Protein 4LX3 (pdb70)

Nearest PDB structures (foldseek):
  4qfq-assembly1_A  TM=9.959E-01  e=1.703E-14  Nostoc punctiforme PCC 73102
  4kl6-assembly2_C  TM=9.740E-01  e=3.544E-14  Nostoc punctiforme PCC 73102
  5ol6-assembly1_B  TM=9.936E-01  e=7.862E-13  Nostoc punctiforme PCC 73102
  5ol7-assembly1_A-2  TM=9.890E-01  e=1.306E-12  Nostoc punctiforme PCC 73102
  2keq-assembly1_A  TM=9.515E-01  e=4.772E-12  Nostoc punctiforme PCC 73102

Foldseek 3Di:
DWWFDQQDWFQWPVPGTDGLVCCQVVVDWTKGWDADQVGDIDIDIDDDHDDPPDDDWDWDADPVRDIGIIHQFDDFAPNRDGGNVCCVVVVGHGDDDD/DDDPDDDDDDDDDDDDDFDPDPQWDADPVGDIGGD

CATH classification: 2.170.16.10

Radius of gyration: 13.63 Å; Cα contacts (8 Å, |Δi|>4): 360; chains: 2; bounding box: 31×35×26 Å

InterPro domains:
  IPR003141 Polymerase/histidinol phosphatase, N-terminal [SM00481] (4-71)
  IPR003587 Hint domain N-terminal [SM00306] (773-871)
  IPR004013 PHP domain [PF02811] (6-178)
  IPR004805 Error-prone DNA polymerase/DNA polymerase III subunit alpha DnaE/PolC [PTHR32294] (1-775)
  IPR004805 Error-prone DNA polymerase/DNA polymerase III subunit alpha DnaE/PolC [TIGR00594] (3-776)
  IPR006141 Intein N-terminal splicing region [PS50817] (775-850)
  IPR006141 Intein N-terminal splicing region [TIGR01445] (775-850)
  IPR011708 Bacterial DNA polymerase III, alpha subunit, NTPase domain [PF07733] (305-568)
  IPR016195 Polymerase/histidinol phosphatase-like [SSF89550] (4-254)
  IPR036844 Hint domain superfamily [SSF51294] (775-861)
  IPR040982 DNA polymerase III alpha subunit finger domain [PF17657] (571-755)
  IPR041931 Bacterial DNA polymerase III alpha subunit, thumb domain [G3DSA:1.10.10.1600] (441-517)

Sequence (133 aa):
HHCLSYETEILTVEYGLLPIGKIVEKRIECTVYSVDNNGNIYTQPVAQWHDRGEQEVFEYCLEDGSLIRRATKDHKFTVDGQLPIDEIFERELDDLRVDNIKIATRKKYLGKQNVYDIGVERDHNFALKNGFIASNN

B-factor: mean 12.63, std 8.8, range [3.41, 51.41]

Secondary structure (DSSP, 8-state):
---EETTPEEEETTTEEEEHHHHHHTT---EEEEE-TTS-EEEEE--EEEEEEEEEEEEEEETTS-EEEE-TT-B--TT---BHHHHHHTT-------/--EEEEEEEEEEEEEEEE-STT-EEEBGGG-EEE-

Structure (mmCIF, N/CA/C/O backbone):
data_4LX3
#
_entry.id   4LX3
#
_cell.length_a   44.029
_cell.length_b   61.199
_cell.length_c   103.997
_cell.angle_alpha   90.00
_cell.angle_beta   90.00
_cell.angle_gamma   90.00
#
_symmetry.space_group_name_H-M   'C 2 2 21'
#
loop_
_entity.id
_entity.type
_entity.pdbx_description
1 polymer 'DNA polymerase III, alpha subunit'
2 polymer 'Nucleic acid binding, OB-fold, tRNA/helicase-type'
3 water water
#
loop_
_atom_site.group_PDB
_atom_site.id
_atom_site.type_symbol
_atom_site.label_atom_id
_atom_site.label_alt_id
_atom_site.label_comp_id
_atom_site.label_asym_id
_atom_site.label_entity_id
_atom_site.label_seq_id
_atom_site.pdbx_PDB_ins_code
_atom_site.Cartn_x
_atom_site.Cartn_y
_atom_site.Cartn_z
_atom_site.occupancy
_atom_site.B_iso_or_equiv
_atom_site.auth_seq_id
_atom_site.auth_comp_id
_atom_site.auth_asym_id
_atom_site.auth_atom_id
_atom_site.pdbx_PDB_model_num
ATOM 1 N N . HIS A 1 5 ? 28.200 12.227 9.268 1.00 18.36 -1 HIS A N 1
ATOM 2 C CA . HIS A 1 5 ? 26.893 11.835 9.791 1.00 11.96 -1 HIS A CA 1
ATOM 3 C C . HIS A 1 5 ? 26.256 13.003 10.523 1.00 10.75 -1 HIS A C 1
ATOM 4 O O . HIS A 1 5 ? 26.959 13.842 11.105 1.00 13.44 -1 HIS A O 1
ATOM 11 N N . HIS A 1 6 ? 24.924 13.042 10.440 1.00 8.47 0 HIS A N 1
ATOM 12 C CA . HIS A 1 6 ? 24.045 14.005 11.085 1.00 13.68 0 HIS A CA 1
ATOM 13 C C . HIS A 1 6 ? 22.918 13.148 11.585 1.00 29.44 0 HIS A C 1
ATOM 14 O O . HIS A 1 6 ? 22.545 12.133 10.986 1.00 44.61 0 HIS A O 1
ATOM 21 N N . CYS A 1 7 ? 22.352 13.648 12.666 1.00 6.68 1 CYS A N 1
ATOM 22 C CA . CYS A 1 7 ? 21.826 12.868 13.775 1.00 4.05 1 CYS A CA 1
ATOM 23 C C . CYS A 1 7 ? 20.912 13.721 14.667 1.00 5.54 1 CYS A C 1
ATOM 24 O O . CYS A 1 7 ? 20.848 14.960 14.535 1.00 5.13 1 CYS A O 1
ATOM 27 N N . LEU A 1 8 ? 20.213 13.058 15.583 1.00 5.37 2 LEU A N 1
ATOM 28 C CA . LEU A 1 8 ? 19.196 13.681 16.438 1.00 4.86 2 LEU A CA 1
ATOM 29 C C . LEU A 1 8 ? 19.570 13.549 17.916 1.00 4.76 2 LEU A C 1
ATOM 30 O O . LEU A 1 8 ? 20.276 12.606 18.297 1.00 5.66 2 LEU A O 1
ATOM 35 N N . SER A 1 9 ? 19.103 14.469 18.765 1.00 3.46 3 SER A N 1
ATOM 36 C CA . SER A 1 9 ? 19.347 14.351 20.193 1.00 4.21 3 SER A CA 1
ATOM 37 C C . SER A 1 9 ? 18.640 13.124 20.776 1.00 4.04 3 SER A C 1
ATOM 38 O O . SER A 1 9 ? 17.629 12.648 20.246 1.00 4.99 3 SER A O 1
ATOM 41 N N . TYR A 1 10 ? 19.186 12.632 21.888 1.00 5.01 4 TYR A N 1
ATOM 42 C CA . TYR A 1 10 ? 18.647 11.475 22.601 1.00 3.74 4 TYR A CA 1
ATOM 43 C C . TYR A 1 10 ? 17.135 11.565 22.781 1.00 4.58 4 TYR A C 1
ATOM 44 O O . TYR A 1 10 ? 16.389 10.589 22.596 1.00 5.21 4 TYR A O 1
ATOM 53 N N . GLU A 1 11 ? 16.691 12.750 23.176 1.00 5.40 5 GLU A N 1
ATOM 54 C CA . GLU A 1 11 ? 15.319 12.972 23.628 1.00 4.83 5 GLU A CA 1
ATOM 55 C C . GLU A 1 11 ? 14.306 13.136 22.491 1.00 4.44 5 GLU A C 1
ATOM 56 O O . GLU A 1 11 ? 13.092 13.241 22.747 1.00 7.71 5 GLU A O 1
ATOM 62 N N . THR A 1 12 ? 14.790 13.158 21.254 1.00 4.58 6 THR A N 1
ATOM 63 C CA . THR A 1 12 ? 13.899 13.309 20.097 1.00 5.11 6 THR A CA 1
ATOM 64 C C . THR A 1 12 ? 12.981 12.098 20.011 1.00 5.80 6 THR A C 1
ATOM 65 O O . THR A 1 12 ? 13.459 10.971 19.912 1.00 5.91 6 THR A O 1
ATOM 69 N N . GLU A 1 13 ? 11.668 12.324 20.057 1.00 5.51 7 GLU A N 1
ATOM 70 C CA . GLU A 1 13 ? 10.677 11.237 20.148 1.00 5.56 7 GLU A CA 1
ATOM 71 C C . GLU A 1 13 ? 10.198 10.796 18.779 1.00 6.61 7 GLU A C 1
ATOM 72 O O . GLU A 1 13 ? 9.702 11.606 18.001 1.00 5.94 7 GLU A O 1
ATOM 78 N N . ILE A 1 14 ? 10.363 9.508 18.503 1.00 5.14 8 ILE A N 1
ATOM 79 C CA . ILE A 1 14 ? 9.931 8.880 17.266 1.00 4.54 8 ILE A CA 1
ATOM 80 C C . ILE A 1 14 ? 8.645 8.100 17.518 1.00 6.43 8 ILE A C 1
ATOM 81 O O . ILE A 1 14 ? 8.503 7.391 18.518 1.00 6.00 8 ILE A O 1
ATOM 86 N N . LEU A 1 15 ? 7.680 8.249 16.624 1.00 5.71 9 LEU A N 1
ATOM 87 C CA . LEU A 1 15 ? 6.432 7.515 16.778 1.00 6.85 9 LEU A CA 1
ATOM 88 C C . LEU A 1 15 ? 6.60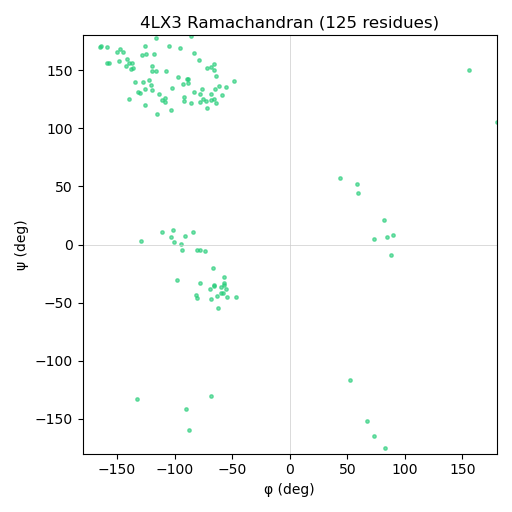5 6.057 16.342 1.00 5.39 9 LEU A C 1
ATOM 89 O O . LEU A 1 15 ? 6.974 5.759 15.200 1.00 6.76 9 LEU A O 1
ATOM 94 N N . THR A 1 16 ? 6.319 5.140 17.263 1.00 5.57 10 THR A N 1
ATOM 95 C CA . THR A 1 16 ? 6.364 3.707 16.944 1.00 5.39 10 THR A CA 1
ATOM 96 C C . THR A 1 16 ? 4.979 3.069 17.061 1.00 5.75 10 THR A C 1
ATOM 97 O O . THR A 1 16 ? 4.136 3.493 17.869 1.00 7.65 10 THR A O 1
ATOM 101 N N . VAL A 1 17 ? 4.744 2.048 16.240 1.00 6.00 11 VAL A N 1
ATOM 102 C CA . VAL A 1 17 ? 3.530 1.240 16.309 1.00 7.34 11 VAL A CA 1
ATOM 103 C C . VAL A 1 17 ? 3.410 0.496 17.646 1.00 10.46 11 VAL A C 1
ATOM 104 O O . VAL A 1 17 ? 2.346 0.480 18.280 1.00 11.20 11 VAL A O 1
ATOM 108 N N . GLU A 1 18 ? 4.520 -0.085 18.085 1.00 8.17 12 GLU A N 1
ATOM 109 C CA . GLU A 1 18 ? 4.485 -0.969 19.240 1.00 8.51 12 GLU A CA 1
ATOM 110 C C . GLU A 1 18 ? 4.421 -0.222 20.574 1.00 10.22 12 GLU A C 1
ATOM 111 O O . GLU A 1 18 ? 3.806 -0.710 21.536 1.00 11.29 12 GLU A O 1
ATOM 117 N N . TYR A 1 19 ? 5.050 0.945 20.632 1.00 8.17 13 TYR A N 1
ATOM 118 C CA . TYR A 1 19 ? 5.325 1.584 21.914 1.00 8.38 13 TYR A CA 1
ATOM 119 C C . TYR A 1 19 ? 4.877 3.034 21.973 1.00 8.74 13 TYR A C 1
ATOM 120 O O . TYR A 1 19 ? 5.110 3.720 22.967 1.00 10.18 13 TYR A O 1
ATOM 129 N N . GLY A 1 20 ? 4.244 3.517 20.913 1.00 7.99 14 GLY A N 1
ATOM 130 C CA . GLY A 1 20 ? 3.953 4.938 20.863 1.00 7.55 14 GLY A CA 1
ATOM 131 C C . GLY A 1 20 ? 5.251 5.715 20.740 1.00 9.22 14 GLY A C 1
ATOM 132 O O . GLY A 1 20 ? 6.245 5.230 20.197 1.00 7.71 14 GLY A O 1
ATOM 133 N N . LEU A 1 21 ? 5.251 6.944 21.238 1.00 7.97 15 LEU A N 1
ATOM 134 C CA . LEU A 1 21 ? 6.445 7.789 21.151 1.00 6.86 15 LEU A CA 1
ATOM 135 C C . LEU A 1 21 ? 7.567 7.252 22.041 1.00 7.95 15 LEU A C 1
ATOM 136 O O . LEU A 1 21 ? 7.351 6.965 23.236 1.00 9.05 15 LEU A O 1
ATOM 141 N N . LEU A 1 22 ? 8.754 7.110 21.452 1.00 5.78 16 LEU A N 1
ATOM 142 C CA . LEU A 1 22 ? 9.945 6.696 22.202 1.00 6.76 16 LEU A CA 1
ATOM 143 C C . LEU A 1 22 ? 11.114 7.572 21.815 1.00 5.65 16 LEU A C 1
ATOM 144 O O . LEU A 1 22 ? 11.295 7.863 20.647 1.00 6.68 16 LEU A O 1
ATOM 149 N N . PRO A 1 23 ? 11.944 7.967 22.788 1.00 5.39 17 PRO A N 1
ATOM 150 C CA . PRO A 1 23 ? 13.173 8.711 22.464 1.00 5.10 17 PRO A CA 1
ATOM 151 C C . PRO A 1 23 ? 14.110 7.882 21.578 1.00 5.59 17 PRO A C 1
ATOM 152 O O . PRO A 1 23 ? 14.324 6.675 21.825 1.00 6.21 17 PRO A O 1
ATOM 156 N N . ILE A 1 24 ? 14.665 8.522 20.562 1.00 4.94 18 ILE A N 1
ATOM 157 C CA . ILE A 1 24 ? 15.617 7.846 19.693 1.00 3.80 18 ILE A CA 1
ATOM 158 C C . ILE A 1 24 ? 16.805 7.294 20.475 1.00 3.77 18 ILE A C 1
ATOM 159 O O . ILE A 1 24 ? 17.342 6.250 20.132 1.00 4.64 18 ILE A O 1
ATOM 164 N N . GLY A 1 25 ? 17.218 7.979 21.537 1.00 4.69 19 GLY A N 1
ATOM 165 C CA . GLY A 1 25 ? 18.292 7.488 22.382 1.00 5.94 19 GLY A CA 1
ATOM 166 C C . GLY A 1 25 ? 17.987 6.117 22.958 1.00 4.05 19 GLY A C 1
ATOM 167 O O . GLY A 1 25 ? 18.871 5.272 23.008 1.00 6.18 19 GLY A O 1
ATOM 168 N N . LYS A 1 26 ? 16.751 5.881 23.395 1.00 5.06 20 LYS A N 1
ATOM 169 C CA . LYS A 1 26 ? 16.373 4.560 23.890 1.00 4.42 20 LYS A CA 1
ATOM 170 C C . LYS A 1 26 ? 16.350 3.547 22.752 1.00 5.35 20 LYS A C 1
ATOM 171 O O . LYS A 1 26 ? 16.862 2.426 22.871 1.00 5.77 20 LYS A O 1
ATOM 177 N N . ILE A 1 27 ? 15.731 3.928 21.639 1.00 4.95 21 ILE A N 1
ATOM 178 C CA . ILE A 1 27 ? 15.655 3.035 20.479 1.00 4.94 21 ILE A CA 1
ATOM 179 C C . ILE A 1 27 ? 17.051 2.557 20.054 1.00 5.05 21 ILE A C 1
ATOM 180 O O . ILE A 1 27 ? 17.271 1.369 19.849 1.00 6.08 21 ILE A O 1
ATOM 185 N N . VAL A 1 28 ? 18.015 3.468 19.995 1.00 4.31 22 VAL A N 1
ATOM 186 C CA . VAL A 1 28 ? 19.351 3.087 19.557 1.00 4.44 22 VAL A CA 1
ATOM 187 C C . VAL A 1 28 ? 20.189 2.415 20.664 1.00 4.97 22 VAL A C 1
ATOM 188 O O . VAL A 1 28 ? 20.834 1.389 20.424 1.00 6.45 22 VAL A O 1
ATOM 192 N N . GLU A 1 29 ? 20.186 2.991 21.874 1.00 5.09 23 GLU A N 1
ATOM 193 C CA . GLU A 1 29 ? 20.991 2.409 22.963 1.00 4.90 23 GLU A CA 1
ATOM 194 C C . GLU A 1 29 ? 20.566 0.975 23.264 1.00 5.75 23 GLU A C 1
ATOM 195 O O . GLU A 1 29 ? 21.416 0.134 23.580 1.00 7.60 23 GLU A O 1
ATOM 201 N N . LYS A 1 30 ? 19.266 0.697 23.170 1.00 6.59 24 LYS A N 1
ATOM 202 C CA . LYS A 1 30 ? 18.743 -0.641 23.450 1.00 7.95 24 LYS A CA 1
ATOM 203 C C . LYS A 1 30 ? 18.461 -1.461 22.198 1.00 8.95 24 LYS A C 1
ATOM 204 O O . LYS A 1 30 ? 17.983 -2.608 22.290 1.00 9.56 24 LYS A O 1
ATOM 210 N N . ARG A 1 31 ? 18.764 -0.875 21.041 1.00 7.54 25 ARG A N 1
ATOM 211 C CA . ARG A 1 31 ? 18.500 -1.477 19.728 1.00 9.46 25 ARG A CA 1
ATOM 212 C C . ARG A 1 31 ? 17.103 -2.110 19.691 1.00 8.52 25 ARG A C 1
ATOM 213 O O . ARG A 1 31 ? 16.917 -3.311 19.431 1.00 10.62 25 ARG A O 1
ATOM 221 N N . ILE A 1 32 ? 16.110 -1.267 19.971 1.00 7.33 26 ILE A N 1
ATOM 222 C CA . ILE A 1 32 ? 14.726 -1.698 20.044 1.00 5.66 26 ILE A CA 1
ATOM 223 C C . ILE A 1 32 ? 14.168 -2.005 18.661 1.00 7.31 26 ILE A C 1
ATOM 224 O O . ILE A 1 32 ? 14.184 -1.146 17.757 1.00 6.81 26 ILE A O 1
ATOM 229 N N . GLU A 1 33 ? 13.669 -3.234 18.490 1.00 7.86 27 GLU A N 1
ATOM 230 C CA . GLU A 1 33 ? 13.000 -3.608 17.256 1.00 7.17 27 GLU A CA 1
ATOM 231 C C . GLU A 1 33 ? 11.629 -2.950 17.300 1.00 8.98 27 GLU A C 1
ATOM 232 O O . GLU A 1 33 ? 10.879 -3.103 18.268 1.00 9.83 27 GLU A O 1
ATOM 238 N N . CYS A 1 34 ? 11.310 -2.176 16.274 1.00 6.73 28 CYS A N 1
ATOM 239 C CA . CYS A 1 34 ? 10.041 -1.466 16.275 1.00 7.56 28 CYS A CA 1
ATOM 240 C C . CYS A 1 34 ? 9.720 -0.989 14.883 1.00 8.54 28 CYS A C 1
ATOM 241 O O . CYS A 1 34 ? 10.539 -1.094 13.969 1.00 7.91 28 CYS A O 1
ATOM 244 N N . THR A 1 35 ? 8.501 -0.492 14.736 1.00 6.66 29 THR A N 1
ATOM 245 C CA . THR A 1 35 ? 7.959 -0.092 13.438 1.00 7.58 29 THR A CA 1
ATOM 246 C C . THR A 1 35 ? 7.634 1.389 13.509 1.00 5.55 29 THR A C 1
ATOM 247 O O . THR A 1 35 ? 7.023 1.841 14.469 1.00 8.10 29 THR A O 1
ATOM 251 N N . VAL A 1 36 ? 8.053 2.145 12.497 1.00 5.68 30 VAL A N 1
ATOM 252 C CA . VAL A 1 36 ? 7.858 3.585 12.475 1.00 6.13 30 VAL A CA 1
ATOM 253 C C . VAL A 1 36 ? 6.951 3.973 11.321 1.00 5.97 30 VAL A C 1
ATOM 254 O O . VAL A 1 36 ? 6.5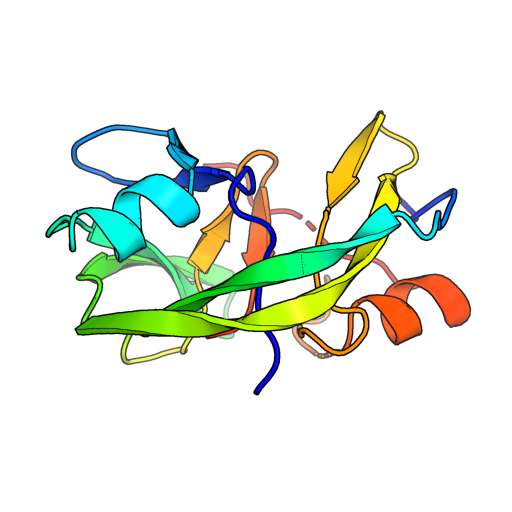08 3.105 10.541 1.00 7.98 30 VAL A O 1
ATOM 258 N N . TYR A 1 37 ? 6.662 5.266 11.222 1.00 6.36 31 TYR A N 1
ATOM 259 C CA . TYR A 1 37 ? 5.744 5.791 10.220 1.00 5.57 31 TYR A CA 1
ATOM 260 C C . TYR A 1 37 ? 6.548 6.655 9.267 1.00 7.52 31 TYR A C 1
ATOM 261 O O . TYR A 1 37 ? 7.305 7.521 9.690 1.00 8.48 31 TYR A O 1
ATOM 270 N N . SER A 1 38 ? 6.381 6.402 7.973 1.00 5.62 32 SER A N 1
ATOM 271 C CA . SER A 1 38 ? 7.093 7.128 6.929 1.00 7.64 32 SER A CA 1
ATOM 272 C C . SER A 1 38 ? 6.100 7.730 5.961 1.00 6.97 32 SER A C 1
ATOM 273 O O . SER A 1 38 ? 4.934 7.349 5.940 1.00 8.56 32 SER A O 1
ATOM 276 N N . VAL A 1 39 ? 6.574 8.682 5.168 1.00 7.16 33 VAL A N 1
ATOM 277 C CA . VAL A 1 39 ? 5.721 9.322 4.180 1.00 8.03 33 VAL A CA 1
ATOM 278 C C . VAL A 1 39 ? 6.360 9.224 2.797 1.00 8.66 33 VAL A C 1
ATOM 279 O O . VAL A 1 39 ? 7.565 9.444 2.643 1.00 8.73 33 VAL A O 1
ATOM 283 N N . ASP A 1 40 ? 5.556 8.853 1.804 1.00 7.20 34 ASP A N 1
ATOM 284 C CA . ASP A 1 40 ? 6.059 8.820 0.435 1.00 10.37 34 ASP A CA 1
ATOM 285 C C . ASP A 1 40 ? 5.950 10.191 -0.237 1.00 12.99 34 ASP A C 1
ATOM 286 O O . ASP A 1 40 ? 5.509 11.163 0.383 1.00 9.37 34 ASP A O 1
ATOM 291 N N . ASN A 1 41 ? 6.384 10.286 -1.487 1.00 10.74 35 ASN A N 1
ATOM 292 C CA . ASN A 1 41 ? 6.419 11.591 -2.132 1.00 10.65 35 ASN A CA 1
ATOM 293 C C . ASN A 1 41 ? 5.040 12.113 -2.526 1.00 12.81 35 ASN A C 1
ATOM 294 O O . ASN A 1 41 ? 4.921 13.250 -2.981 1.00 13.81 35 ASN A O 1
ATOM 299 N N . ASN A 1 42 ? 4.008 11.285 -2.345 1.00 12.61 36 ASN A N 1
ATOM 300 C CA . ASN A 1 42 ? 2.624 11.717 -2.568 1.00 11.97 36 ASN A CA 1
ATOM 301 C C . ASN A 1 42 ? 1.878 12.001 -1.263 1.00 10.49 36 ASN A C 1
ATOM 302 O O . ASN A 1 42 ? 0.667 12.252 -1.271 1.00 13.69 36 ASN A O 1
ATOM 307 N N . GLY A 1 43 ? 2.594 11.950 -0.150 1.00 9.53 37 GLY A N 1
ATOM 308 C CA . GLY A 1 43 ? 1.982 12.237 1.132 1.00 9.54 37 GLY A CA 1
ATOM 309 C C . GLY A 1 43 ? 1.273 11.065 1.792 1.00 11.04 37 GLY A C 1
ATOM 310 O O . GLY A 1 43 ? 0.615 11.252 2.820 1.00 13.21 37 GLY A O 1
ATOM 311 N N . ASN A 1 44 ? 1.384 9.866 1.225 1.00 8.85 38 ASN A N 1
ATOM 312 C CA . ASN A 1 44 ? 0.809 8.681 1.870 1.00 9.29 38 ASN A CA 1
ATOM 313 C C . ASN A 1 44 ? 1.667 8.242 3.036 1.00 10.63 38 ASN A C 1
ATOM 314 O O . ASN A 1 44 ? 2.898 8.152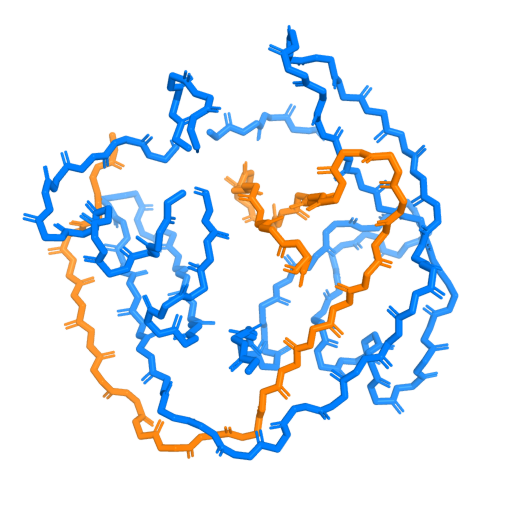 2.917 1.00 10.24 38 ASN A O 1
ATOM 319 N N . ILE A 1 45 ? 1.012 7.962 4.158 1.00 11.92 39 ILE A N 1
ATOM 320 C CA . ILE A 1 45 ? 1.704 7.461 5.337 1.00 10.60 39 ILE A CA 1
ATOM 321 C C . ILE A 1 45 ? 1.668 5.934 5.319 1.00 10.38 39 ILE A C 1
ATOM 322 O O . ILE A 1 45 ? 0.648 5.328 4.982 1.00 12.79 39 ILE A O 1
ATOM 327 N N . TYR A 1 46 ? 2.787 5.307 5.660 1.00 8.34 40 TYR A N 1
ATOM 328 C CA . TYR A 1 46 ? 2.816 3.856 5.767 1.00 7.92 40 TYR A CA 1
ATOM 329 C C . TYR A 1 46 ? 3.746 3.474 6.902 1.00 7.57 40 TYR A C 1
ATOM 330 O O . TYR A 1 46 ? 4.529 4.297 7.388 1.00 9.08 40 TYR A O 1
ATOM 339 N N . THR A 1 47 ? 3.678 2.226 7.335 1.00 7.11 41 THR A N 1
ATOM 340 C CA . THR A 1 47 ? 4.545 1.787 8.410 1.00 7.50 41 THR A CA 1
ATOM 341 C C . THR A 1 47 ? 5.635 0.876 7.881 1.00 7.78 41 THR A C 1
ATOM 342 O O . THR A 1 47 ? 5.429 0.153 6.898 1.00 9.49 41 THR A O 1
ATOM 346 N N . GLN A 1 48 ? 6.794 0.909 8.539 1.00 8.58 42 GLN A N 1
ATOM 347 C CA . GLN A 1 48 ? 7.893 0.025 8.150 1.00 8.68 42 GLN A CA 1
ATOM 348 C C . GLN A 1 48 ? 8.844 -0.174 9.318 1.00 6.47 42 GLN A C 1
ATOM 349 O O . GLN A 1 48 ? 8.918 0.670 10.203 1.00 6.67 42 GLN A O 1
ATOM 355 N N . PRO A 1 49 ? 9.592 -1.282 9.330 1.00 7.62 43 PRO A N 1
ATOM 356 C CA . PRO A 1 49 ? 10.494 -1.517 10.464 1.00 6.78 43 PRO A CA 1
ATOM 357 C C . PRO A 1 49 ? 11.711 -0.608 10.494 1.00 6.32 43 PRO A C 1
ATOM 358 O O . PRO A 1 49 ? 12.217 -0.169 9.450 1.00 9.63 43 PRO A O 1
ATOM 362 N N . VAL A 1 50 ? 12.214 -0.357 11.698 1.00 5.78 44 VAL A N 1
ATOM 363 C CA . VAL A 1 50 ? 13.566 0.179 11.823 1.00 6.85 44 VAL A CA 1
ATOM 364 C C . VAL A 1 50 ? 14.534 -0.888 11.328 1.00 7.59 44 VAL A C 1
ATOM 365 O O . VAL A 1 50 ? 14.488 -2.045 11.770 1.00 9.73 44 VAL A O 1
ATOM 369 N N . ALA A 1 51 ? 15.369 -0.495 10.371 1.00 7.98 45 ALA A N 1
ATOM 370 C CA . ALA A 1 51 ? 16.315 -1.415 9.738 1.00 6.91 45 ALA A CA 1
ATOM 371 C C . ALA A 1 51 ? 17.720 -1.333 10.338 1.00 8.81 45 ALA A C 1
ATOM 372 O O . ALA A 1 51 ? 18.468 -2.322 10.306 1.00 11.12 45 ALA A O 1
ATOM 374 N N . GLN A 1 52 ? 18.105 -0.152 10.829 1.00 7.17 46 GLN A N 1
ATOM 375 C CA . GLN A 1 52 ? 19.421 0.016 11.452 1.00 9.10 46 GLN A CA 1
ATOM 376 C C . GLN A 1 52 ? 19.393 1.050 12.554 1.00 6.71 46 GLN A C 1
ATOM 377 O O . GLN A 1 52 ? 18.515 1.911 12.585 1.00 7.12 46 GLN A O 1
ATOM 383 N N . TRP A 1 53 ? 20.378 0.936 13.446 1.00 6.41 47 TRP A N 1
ATOM 384 C CA . TRP A 1 53 ? 20.530 1.756 14.643 1.00 5.57 47 TRP A CA 1
ATOM 385 C C . TRP A 1 53 ? 21.967 2.260 14.714 1.00 6.22 47 TRP A C 1
ATOM 386 O O . TRP A 1 53 ? 22.910 1.472 14.590 1.00 7.07 47 TRP A O 1
ATOM 397 N N . HIS A 1 54 ? 22.152 3.559 14.939 1.00 5.52 48 HIS A N 1
ATOM 398 C CA . HIS A 1 54 ? 23.498 4.117 15.002 1.00 5.74 48 HIS A CA 1
ATOM 399 C C . HIS A 1 54 ? 23.703 5.157 16.086 1.00 5.49 48 HIS A C 1
ATOM 400 O O . HIS A 1 54 ? 22.992 6.166 16.140 1.00 6.37 48 HIS A O 1
ATOM 407 N N . ASP A 1 55 ? 24.699 4.924 16.930 1.00 6.38 49 ASP A N 1
ATOM 408 C CA . ASP A 1 55 ? 25.227 5.947 17.826 1.00 6.89 49 ASP A CA 1
ATOM 409 C C . ASP A 1 55 ? 26.280 6.731 17.030 1.00 6.10 49 ASP A C 1
ATOM 410 O O . ASP A 1 55 ? 27.253 6.157 16.514 1.00 8.30 49 ASP A O 1
ATOM 415 N N . ARG A 1 56 ? 26.081 8.042 16.903 1.00 5.95 50 ARG A N 1
ATOM 416 C CA . ARG A 1 56 ? 26.954 8.856 16.056 1.00 6.05 50 ARG A CA 1
ATOM 417 C C . ARG A 1 56 ? 27.987 9.642 16.849 1.00 8.48 50 ARG A C 1
ATOM 418 O O . ARG A 1 56 ? 28.643 10.534 16.294 1.00 11.81 50 ARG A O 1
ATOM 426 N N . GLY A 1 57 ? 28.149 9.317 18.131 1.00 7.06 51 GLY A N 1
ATOM 427 C CA . GLY A 1 57 ? 29.137 10.016 18.938 1.00 7.34 51 GLY A CA 1
ATOM 428 C C . GLY A 1 57 ? 28.696 11.434 19.282 1.00 7.22 51 GLY A C 1
ATOM 429 O O . GLY A 1 57 ? 27.521 11.801 19.150 1.00 6.77 51 GLY A O 1
ATOM 430 N N . GLU A 1 58 ? 29.650 12.248 19.729 1.00 7.23 52 GLU A N 1
ATOM 431 C CA . GLU A 1 58 ? 29.337 13.596 20.210 1.00 6.54 52 GLU A CA 1
ATOM 432 C C . GLU A 1 58 ? 29.437 14.619 19.098 1.00 6.39 52 GLU A C 1
ATOM 433 O O . GLU A 1 58 ? 30.454 14.677 18.388 1.00 9.60 52 GLU A O 1
ATOM 439 N N . GLN A 1 59 ? 28.366 15.397 18.923 1.00 5.88 53 GLN A N 1
ATOM 440 C CA . GLN A 1 59 ? 28.320 16.440 17.896 1.00 6.62 53 GLN A CA 1
ATOM 441 C C . GLN A 1 59 ? 27.602 17.651 18.439 1.00 6.71 53 GLN A C 1
ATOM 442 O O . GLN A 1 59 ? 26.841 17.551 19.408 1.00 6.90 53 GLN A O 1
ATOM 448 N N . GLU A 1 60 ? 27.838 18.796 17.799 1.00 6.22 54 GLU A N 1
ATOM 449 C CA . GLU A 1 60 ? 27.123 20.038 18.105 1.00 5.59 54 GLU A CA 1
ATOM 450 C C . GLU A 1 60 ? 25.604 19.891 17.919 1.00 5.61 54 GLU A C 1
ATOM 451 O O . GLU A 1 60 ? 25.138 19.426 16.865 1.00 7.53 54 GLU A O 1
ATOM 457 N N . VAL A 1 61 ? 24.843 20.289 18.947 1.00 6.30 55 VAL A N 1
ATOM 458 C CA . VAL A 1 61 ? 23.379 20.203 18.919 1.00 5.45 55 VAL A CA 1
ATOM 459 C C . VAL A 1 61 ? 22.755 21.571 19.090 1.00 6.72 55 VAL A C 1
ATOM 460 O O . VAL A 1 61 ? 23.212 22.381 19.895 1.00 6.57 55 VAL A O 1
ATOM 464 N N . PHE A 1 62 ? 21.720 21.829 18.291 1.00 5.55 56 PHE A N 1
ATOM 465 C CA . PHE A 1 62 ? 20.911 23.036 18.421 1.00 5.64 56 PHE A CA 1
ATOM 466 C C . PHE A 1 62 ? 19.475 22.679 18.705 1.00 6.41 56 PHE A C 1
ATOM 467 O O . PHE A 1 62 ? 18.988 21.633 18.290 1.00 5.64 56 PHE A O 1
ATOM 475 N N . GLU A 1 63 ? 18.795 23.553 19.437 1.00 6.61 57 GLU A N 1
ATOM 476 C CA . GLU A 1 63 ? 17.366 23.428 19.647 1.00 7.60 57 GLU A CA 1
ATOM 477 C C . GLU A 1 63 ? 16.659 24.517 18.847 1.00 6.73 57 GLU A C 1
ATOM 478 O O . GLU A 1 63 ? 16.940 25.708 18.970 1.00 7.42 57 GLU A O 1
ATOM 484 N N . TYR A 1 64 ? 15.717 24.073 18.039 1.00 5.69 58 TYR A N 1
ATOM 485 C CA . TYR A 1 64 ? 14.874 24.925 17.213 1.00 5.69 58 TYR A CA 1
ATOM 486 C C . TYR A 1 64 ? 13.476 24.911 17.801 1.00 5.41 58 TYR A C 1
ATOM 487 O O . TYR A 1 64 ? 12.863 23.858 17.968 1.00 8.04 58 TYR A O 1
ATOM 496 N N . CYS A 1 65 ? 12.973 26.088 18.135 1.00 6.92 59 CYS A N 1
ATOM 497 C CA . CYS A 1 65 ? 11.658 26.180 18.742 1.00 8.34 59 CYS A CA 1
ATOM 498 C C . CYS A 1 65 ? 10.704 26.837 17.756 1.00 6.94 59 CYS A C 1
ATOM 499 O O . CYS A 1 65 ? 10.951 27.956 17.293 1.00 8.65 59 CYS A O 1
ATOM 502 N N . LEU A 1 66 ? 9.609 26.149 17.450 1.00 6.99 60 LEU A N 1
ATOM 503 C CA . LEU A 1 66 ? 8.613 26.636 16.488 1.00 8.04 60 LEU A CA 1
ATOM 504 C C . LEU A 1 66 ? 7.623 27.602 17.128 1.00 8.53 60 LEU A C 1
ATOM 505 O O . LEU A 1 66 ? 7.527 27.696 18.353 1.00 8.45 60 LEU A O 1
ATOM 510 N N . GLU A 1 67 ? 6.888 28.327 16.292 1.00 7.20 61 GLU A N 1
ATOM 511 C CA . GLU A 1 67 ? 5.876 29.266 16.761 1.00 8.38 61 GLU A CA 1
ATOM 512 C C . GLU A 1 67 ? 4.827 28.602 17.641 1.00 9.72 61 GLU A C 1
ATOM 513 O O . GLU A 1 67 ? 4.245 29.262 18.510 1.00 11.12 61 GLU A O 1
ATOM 519 N N . ASP A 1 68 ? 4.596 27.303 17.431 1.00 8.62 62 ASP A N 1
ATOM 520 C CA . ASP A 1 68 ? 3.591 26.587 18.214 1.00 9.09 62 ASP A CA 1
ATOM 521 C C . ASP A 1 68 ? 4.170 25.948 19.480 1.00 10.55 62 ASP A C 1
ATOM 522 O O . ASP A 1 68 ? 3.469 25.184 20.160 1.00 12.02 62 ASP A O 1
ATOM 527 N N . GLY A 1 69 ? 5.437 26.245 19.792 1.00 10.13 63 GLY A N 1
ATOM 528 C CA . GLY A 1 69 ? 6.090 25.720 20.984 1.00 8.31 63 GLY A CA 1
ATOM 529 C C . GLY A 1 69 ? 6.773 24.365 20.807 1.00 11.49 63 GLY A C 1
ATOM 530 O O . GLY A 1 69 ? 7.503 23.927 21.709 1.00 13.56 63 GLY A O 1
ATOM 531 N N . SER A 1 70 ? 6.560 23.710 19.661 1.00 10.46 64 SER A N 1
ATOM 532 C CA . SER A 1 70 ? 7.211 22.425 19.388 1.00 8.55 64 SER A CA 1
ATOM 533 C C . SER A 1 70 ? 8.732 22.619 19.267 1.00 9.98 64 SER A C 1
ATOM 534 O O . SER A 1 70 ? 9.210 23.677 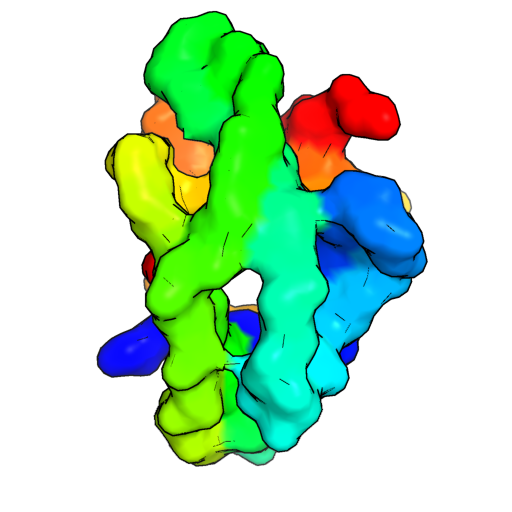18.874 1.00 10.19 64 SER A O 1
ATOM 537 N N . LEU A 1 71 ? 9.490 21.586 19.627 1.00 12.51 65 LEU A N 1
ATOM 538 C CA . LEU A 1 71 ? 10.942 21.658 19.665 1.00 13.75 65 LEU A CA 1
ATOM 539 C C . LEU A 1 71 ? 11.566 20.594 18.762 1.00 13.15 65 LEU A C 1
ATOM 540 O O . LEU A 1 71 ? 11.063 19.470 18.645 1.00 15.34 65 LEU A O 1
ATOM 545 N N . ILE A 1 72 ? 12.651 20.974 18.096 1.00 8.89 66 ILE A N 1
ATOM 546 C CA . ILE A 1 72 ? 13.501 20.016 17.394 1.00 8.93 66 ILE A CA 1
ATOM 547 C C . ILE A 1 72 ? 14.916 20.218 17.913 1.00 7.34 66 ILE A C 1
ATOM 548 O O . ILE A 1 72 ? 15.478 21.296 17.812 1.00 6.41 66 ILE A O 1
ATOM 553 N N . ARG A 1 73 ? 15.488 19.167 18.485 1.00 6.21 67 ARG A N 1
ATOM 554 C CA A ARG A 1 73 ? 16.836 19.246 19.004 0.66 5.89 67 ARG A CA 1
ATOM 555 C CA B ARG A 1 73 ? 16.844 19.199 19.025 0.34 6.36 67 ARG A CA 1
ATOM 556 C C . ARG A 1 73 ? 17.702 18.267 18.213 1.00 5.93 67 ARG A C 1
ATOM 557 O O . ARG A 1 73 ? 17.530 17.037 18.297 1.00 6.23 67 ARG A O 1
ATOM 572 N N . ALA A 1 74 ? 18.605 18.810 17.414 1.00 5.22 68 ALA A N 1
ATOM 573 C CA . ALA A 1 74 ? 19.322 17.972 16.446 1.00 4.83 68 ALA A CA 1
ATOM 574 C C . ALA A 1 74 ? 20.608 18.622 16.024 1.00 6.46 68 ALA A C 1
ATOM 575 O O . ALA A 1 74 ? 20.851 19.799 16.321 1.00 5.47 68 ALA A O 1
ATOM 577 N N . THR A 1 75 ? 21.437 17.866 15.313 1.00 6.05 69 THR A N 1
ATOM 578 C CA . THR A 1 75 ? 22.563 18.488 14.632 1.00 5.42 69 THR A CA 1
ATOM 579 C C . THR A 1 75 ? 21.989 19.438 13.576 1.00 4.99 69 THR A C 1
ATOM 580 O O . THR A 1 75 ? 20.938 19.166 12.977 1.00 6.19 69 THR A O 1
ATOM 584 N N . LYS A 1 76 ? 22.666 20.564 13.362 1.00 6.82 70 LYS A N 1
ATOM 585 C CA . LYS A 1 76 ? 22.109 21.599 12.505 1.00 6.83 70 LYS A CA 1
ATOM 586 C C . LYS A 1 76 ? 21.995 21.201 11.037 1.00 6.63 70 LYS A C 1
ATOM 587 O O . LYS A 1 76 ? 21.221 21.788 10.282 1.00 5.94 70 LYS A O 1
ATOM 593 N N . ASP A 1 77 ? 22.757 20.186 10.635 1.00 5.63 71 ASP A N 1
ATOM 594 C CA . ASP A 1 77 ? 22.729 19.728 9.258 1.00 5.87 71 ASP A CA 1
ATOM 595 C C . ASP A 1 77 ? 21.754 18.579 9.005 1.00 5.00 71 ASP A C 1
ATOM 596 O O . ASP A 1 77 ? 21.555 18.190 7.870 1.00 6.43 71 ASP A O 1
ATOM 601 N N . HIS A 1 78 ? 21.113 18.065 10.044 1.00 4.50 72 HIS A N 1
ATOM 602 C CA . HIS A 1 78 ? 20.153 16.985 9.849 1.00 5.05 72 HIS A CA 1
ATOM 603 C C . HIS A 1 78 ? 18.957 17.449 9.020 1.00 5.42 72 HIS A C 1
ATOM 604 O O . HIS A 1 78 ? 18.373 18.495 9.302 1.00 6.12 72 HIS A O 1
ATOM 611 N N . LYS A 1 79 ? 18.563 16.644 8.037 1.00 5.45 73 LYS A N 1
ATOM 612 C CA . LYS A 1 79 ? 17.481 17.032 7.129 1.00 4.72 73 LYS A CA 1
ATOM 613 C C . LYS A 1 79 ? 16.086 16.659 7.600 1.00 5.23 73 LYS A C 1
ATOM 614 O O . LYS A 1 79 ? 15.866 15.611 8.221 1.00 5.34 73 LYS A O 1
ATOM 620 N N . PHE A 1 80 ? 15.157 17.569 7.326 1.00 5.92 74 PHE A N 1
ATOM 621 C CA . PHE A 1 80 ? 13.751 17.413 7.619 1.00 6.26 74 PHE A CA 1
ATOM 622 C C . PHE A 1 80 ? 12.959 17.800 6.386 1.00 5.04 74 PHE A C 1
ATOM 623 O O . PHE A 1 80 ? 13.439 18.540 5.525 1.00 5.38 74 PHE A O 1
ATOM 644 N N . THR A 1 82 ? 10.080 19.594 4.181 1.00 6.65 76 THR A N 1
ATOM 645 C CA . THR A 1 82 ? 9.274 20.802 4.115 1.00 7.04 76 THR A CA 1
ATOM 646 C C . THR A 1 82 ? 7.902 20.471 3.533 1.00 8.74 76 THR A C 1
ATOM 647 O O . THR A 1 82 ? 7.684 19.368 2.992 1.00 8.76 76 THR A O 1
ATOM 651 N N . VAL A 1 83 ? 6.979 21.430 3.640 1.00 9.79 77 VAL A N 1
ATOM 652 C CA . VAL A 1 83 ? 5.623 21.249 3.125 1.00 10.87 77 VAL A CA 1
ATOM 653 C C . VAL A 1 83 ? 5.612 20.864 1.645 1.00 10.75 77 VAL A C 1
ATOM 654 O O . VAL A 1 83 ? 4.829 19.999 1.224 1.00 13.41 77 VAL A O 1
ATOM 658 N N . ASP A 1 84 ? 6.518 21.453 0.867 1.00 10.21 78 ASP A N 1
ATOM 659 C CA . ASP A 1 84 ? 6.576 21.161 -0.563 1.00 14.92 78 ASP A CA 1
ATOM 660 C C . ASP A 1 84 ? 7.373 19.907 -0.915 1.00 13.71 78 ASP A C 1
ATOM 661 O O . ASP A 1 84 ? 7.654 19.649 -2.095 1.00 16.04 78 ASP A O 1
ATOM 666 N N . GLY A 1 85 ? 7.715 19.126 0.110 1.00 10.09 79 GLY A N 1
ATOM 667 C CA . GLY A 1 85 ? 8.304 17.809 -0.074 1.00 14.33 79 GLY A CA 1
ATOM 668 C C . GLY A 1 85 ? 9.798 17.771 -0.343 1.00 13.70 79 GLY A C 1
ATOM 669 O O . GLY A 1 85 ? 10.307 16.782 -0.873 1.00 20.12 79 GLY A O 1
ATOM 670 N N . GLN A 1 86 ? 10.510 18.832 0.020 1.00 10.93 80 GLN A N 1
ATOM 671 C CA . GLN A 1 86 ? 11.966 18.826 -0.068 1.00 11.34 80 GLN A CA 1
ATOM 672 C C . GLN A 1 86 ? 12.531 18.327 1.240 1.00 10.19 80 GLN A C 1
ATOM 673 O O . GLN A 1 86 ? 11.908 18.483 2.286 1.00 10.94 80 GLN A O 1
ATOM 692 N N . LEU A 1 88 ? 15.576 19.131 3.572 1.00 6.15 82 LEU A N 1
ATOM 693 C CA . LEU A 1 88 ? 16.577 20.189 3.744 1.00 6.01 82 LEU A CA 1
ATOM 694 C C . LEU A 1 88 ? 17.123 20.214 5.167 1.00 5.59 82 LEU A C 1
ATOM 695 O O . LEU A 1 88 ? 16.398 19.883 6.105 1.00 6.02 82 LEU A O 1
ATOM 700 N N . PRO A 1 89 ? 18.393 20.639 5.341 1.00 5.69 83 PRO A N 1
ATOM 701 C CA . PRO A 1 89 ? 18.979 20.787 6.682 1.00 6.26 83 PRO A CA 1
ATOM 702 C C . PRO A 1 89 ? 18.126 21.708 7.557 1.00 5.24 83 PRO A C 1
ATOM 703 O O . PRO A 1 89 ? 17.674 22.774 7.1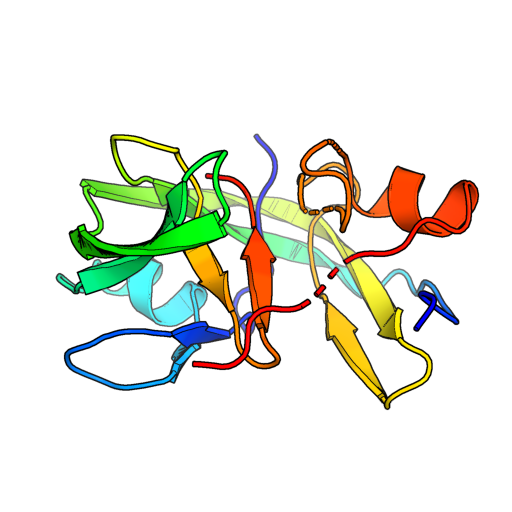05 1.00 5.83 83 PRO A O 1
ATOM 707 N N . ILE A 1 90 ? 17.909 21.295 8.802 1.00 4.88 84 ILE A N 1
ATOM 708 C CA . ILE A 1 90 ? 17.060 22.060 9.709 1.00 4.80 84 ILE A CA 1
ATOM 709 C C . ILE A 1 90 ? 17.581 23.489 9.871 1.00 6.31 84 ILE A C 1
ATOM 710 O O . ILE A 1 90 ? 16.795 24.436 9.919 1.00 6.35 84 ILE A O 1
ATOM 715 N N . ASP A 1 91 ? 18.903 23.672 9.858 1.00 5.20 85 ASP A N 1
ATOM 716 C CA . ASP A 1 91 ? 19.450 25.023 10.010 1.00 7.25 85 ASP A CA 1
ATOM 717 C C . ASP A 1 91 ? 19.086 25.910 8.828 1.00 6.96 85 ASP A C 1
ATOM 718 O O . ASP A 1 91 ? 18.865 27.115 8.995 1.00 8.77 85 ASP A O 1
ATOM 723 N N . GLU A 1 92 ? 19.039 25.325 7.628 1.00 6.47 86 GLU A N 1
ATOM 724 C CA . GLU A 1 92 ? 18.616 26.047 6.432 1.00 7.83 86 GLU A CA 1
ATOM 725 C C . GLU A 1 92 ? 17.122 26.378 6.461 1.00 6.88 86 GLU A C 1
ATOM 726 O O . GLU A 1 92 ? 16.709 27.454 6.026 1.00 8.36 86 GLU A O 1
ATOM 732 N N . ILE A 1 93 ? 16.303 25.455 6.963 1.00 6.97 87 ILE A N 1
ATOM 733 C CA . ILE A 1 93 ? 14.875 25.717 7.141 1.00 8.26 87 ILE A CA 1
ATOM 734 C C . ILE A 1 93 ? 14.702 26.909 8.089 1.00 7.49 87 ILE A C 1
ATOM 735 O O . ILE A 1 93 ? 13.902 27.810 7.831 1.00 8.03 87 ILE A O 1
ATOM 740 N N . PHE A 1 94 ? 15.501 26.944 9.153 1.00 7.04 88 PHE A N 1
ATOM 741 C CA . PHE A 1 94 ? 15.495 28.103 10.050 1.00 6.27 88 PHE A CA 1
ATOM 742 C C . PHE A 1 94 ? 15.934 29.400 9.352 1.00 7.37 88 PHE A C 1
ATOM 743 O O . PHE A 1 94 ? 15.226 30.400 9.404 1.00 9.47 88 PHE A O 1
ATOM 751 N N . GLU A 1 95 ? 17.112 29.393 8.719 1.00 7.28 89 GLU A N 1
ATOM 752 C CA . GLU A 1 95 ? 17.682 30.621 8.151 1.00 7.84 89 GLU A CA 1
ATOM 753 C C . GLU A 1 95 ? 16.852 31.175 6.988 1.00 9.24 89 GLU A C 1
ATOM 754 O O . GLU A 1 95 ? 16.731 32.396 6.817 1.00 11.68 89 GLU A O 1
ATOM 760 N N . ARG A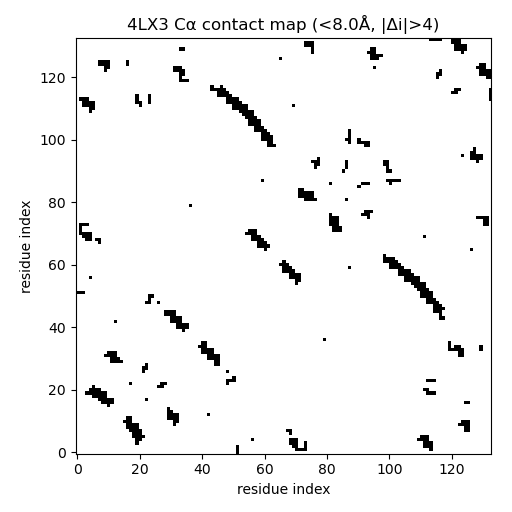 1 96 ? 16.261 30.274 6.205 1.00 8.49 90 ARG A N 1
ATOM 761 C CA . ARG A 1 96 ? 15.491 30.670 5.031 1.00 9.56 90 ARG A CA 1
ATOM 762 C C . ARG A 1 96 ? 14.013 30.804 5.348 1.00 8.27 90 ARG A C 1
ATOM 763 O O . ARG A 1 96 ? 13.219 31.107 4.454 1.00 10.70 90 ARG A O 1
ATOM 768 N N . GLU A 1 97 ? 13.651 30.553 6.609 1.00 8.73 91 GLU A N 1
ATOM 769 C CA . GLU A 1 97 ? 12.277 30.723 7.090 1.00 8.25 91 GLU A CA 1
ATOM 770 C C . GLU A 1 97 ? 11.302 29.863 6.292 1.00 8.35 91 GLU A C 1
ATOM 771 O O . GLU A 1 97 ? 10.283 30.349 5.787 1.00 10.92 91 GLU A O 1
ATOM 777 N N . LEU A 1 98 ? 11.618 28.570 6.196 1.00 8.11 92 LEU A N 1
ATOM 778 C CA . LEU A 1 98 ? 10.806 27.643 5.416 1.00 9.58 92 LEU A CA 1
ATOM 779 C C . LEU A 1 98 ? 9.790 26.911 6.306 1.00 8.44 92 LEU A C 1
ATOM 780 O O . LEU A 1 98 ? 9.873 26.973 7.529 1.00 8.53 92 LEU A O 1
ATOM 785 N N . ASP A 1 99 ? 8.853 26.214 5.659 1.00 9.84 93 ASP A N 1
ATOM 786 C CA A ASP A 1 99 ? 7.731 25.576 6.372 0.66 8.51 93 ASP A CA 1
ATOM 787 C CA B ASP A 1 99 ? 7.731 25.526 6.278 0.34 9.19 93 ASP A CA 1
ATOM 788 C C . ASP A 1 99 ? 7.940 24.055 6.451 1.00 8.17 93 ASP A C 1
ATOM 789 O O . ASP A 1 99 ? 7.955 23.338 5.447 1.00 9.76 93 ASP A O 1
ATOM 798 N N . LEU A 1 100 ? 8.083 23.580 7.682 1.00 7.41 94 LEU A N 1
ATOM 799 C CA . LEU A 1 100 ? 8.235 22.150 7.929 1.00 7.46 94 LEU A CA 1
ATOM 800 C C . LEU A 1 100 ? 6.952 21.398 7.622 1.00 7.35 94 LEU A C 1
ATOM 801 O O . LEU A 1 100 ? 5.842 21.880 7.926 1.00 9.63 94 LEU A O 1
ATOM 819 N N . ARG A 1 102 ? 4.138 18.912 8.448 1.00 8.19 96 ARG A N 1
ATOM 820 C CA . ARG A 1 102 ? 3.518 18.483 9.700 1.00 8.93 96 ARG A CA 1
ATOM 821 C C . ARG A 1 102 ? 2.432 17.462 9.378 1.00 10.38 96 ARG A C 1
ATOM 822 O O . ARG A 1 102 ? 1.380 17.817 8.842 1.00 12.50 96 ARG A O 1
ATOM 830 N N . VAL A 1 103 ? 2.708 16.192 9.657 1.00 9.71 97 VAL A N 1
ATOM 831 C CA . VAL A 1 103 ? 1.706 15.137 9.446 1.00 12.97 97 VAL A CA 1
ATOM 832 C C . VAL A 1 103 ? 0.859 14.957 10.702 1.00 18.36 97 VAL A C 1
ATOM 833 O O . VAL A 1 103 ? 1.363 15.065 11.814 1.00 22.50 97 VAL A O 1
ATOM 837 N N . ASP A 1 104 ? -0.433 14.704 10.537 1.00 32.17 98 ASP A N 1
ATOM 838 C CA . ASP A 1 104 ? -1.258 14.364 11.694 1.00 41.40 98 ASP A CA 1
ATOM 839 C C . ASP A 1 104 ? -1.502 12.863 11.693 1.00 45.75 98 ASP A C 1
ATOM 840 O O . ASP A 1 104 ? -2.104 12.327 10.758 1.00 45.12 98 ASP A O 1
ATOM 845 N N . ASN A 1 105 ? -0.984 12.186 12.713 1.00 42.97 99 ASN A N 1
ATOM 846 C CA . ASN A 1 105 ? -1.058 10.732 12.798 1.00 38.37 99 ASN A CA 1
ATOM 847 C C . ASN A 1 105 ? -2.156 10.262 13.743 1.00 40.50 99 ASN A C 1
ATOM 848 O O . ASN A 1 105 ? -1.914 9.442 14.628 1.00 43.49 99 ASN A O 1
ATOM 869 N N . ILE B 2 2 ? 3.906 27.872 10.101 1.00 11.30 2 ILE B N 1
ATOM 870 C CA . ILE B 2 2 ? 4.382 27.705 11.478 1.00 9.06 2 ILE B CA 1
ATOM 871 C C . ILE B 2 2 ? 5.913 27.678 11.420 1.00 9.04 2 ILE B C 1
ATOM 872 O O . ILE B 2 2 ? 6.536 26.613 11.264 1.00 9.90 2 ILE B O 1
ATOM 877 N N . LYS B 2 3 ? 6.521 28.853 11.547 1.00 10.67 3 LYS B N 1
ATOM 878 C CA . LYS B 2 3 ? 7.959 28.981 11.367 1.00 7.99 3 LYS B CA 1
ATOM 879 C C . LYS B 2 3 ? 8.740 28.524 12.582 1.00 8.53 3 LYS B C 1
ATOM 880 O O . LYS B 2 3 ? 8.209 28.493 13.699 1.00 7.12 3 LYS B O 1
ATOM 886 N N . ILE B 2 4 ? 10.011 28.186 12.369 1.00 7.46 4 ILE B N 1
ATOM 887 C CA . ILE B 2 4 ? 10.957 28.070 13.482 1.00 6.29 4 ILE B CA 1
ATOM 888 C C . ILE B 2 4 ? 11.259 29.486 13.974 1.00 8.70 4 ILE B C 1
ATOM 889 O O . ILE B 2 4 ? 11.768 30.322 13.222 1.00 8.69 4 ILE B O 1
ATOM 894 N N . ALA B 2 5 ? 10.908 29.754 15.232 1.00 7.22 5 ALA B N 1
ATOM 895 C CA . ALA B 2 5 ? 11.045 31.085 15.817 1.00 7.32 5 ALA B CA 1
ATOM 896 C C . ALA B 2 5 ? 12.461 31.355 16.283 1.00 8.91 5 ALA B C 1
ATOM 897 O O . ALA B 2 5 ? 12.981 32.459 16.094 1.00 12.58 5 ALA B O 1
ATOM 899 N N . THR B 2 6 ? 13.068 30.363 16.931 1.00 7.56 6 THR B N 1
ATOM 900 C CA . THR B 2 6 ? 14.379 30.548 17.545 1.00 8.54 6 THR B CA 1
ATOM 901 C C . THR B 2 6 ? 15.274 29.346 17.348 1.00 7.36 6 THR B C 1
ATOM 902 O O . THR B 2 6 ? 14.806 28.215 17.164 1.00 7.10 6 THR B O 1
ATOM 906 N N . ARG B 2 7 ? 16.578 29.616 17.427 1.00 9.12 7 ARG B N 1
ATOM 907 C CA . ARG B 2 7 ? 17.626 28.611 17.387 1.00 8.56 7 ARG B CA 1
ATOM 908 C C . ARG B 2 7 ? 18.561 28.859 18.567 1.00 9.22 7 ARG B C 1
ATOM 909 O O . ARG B 2 7 ? 19.010 29.986 18.787 1.00 11.06 7 ARG B O 1
ATOM 917 N N . LYS B 2 8 ? 18.850 27.796 19.318 1.00 7.05 8 LYS B N 1
ATOM 918 C CA A LYS B 2 8 ? 19.688 27.878 20.504 0.51 8.76 8 LYS B CA 1
ATOM 919 C CA B LYS B 2 8 ? 19.734 27.906 20.481 0.49 8.22 8 LYS B CA 1
ATOM 920 C C . LYS B 2 8 ? 20.741 26.769 20.492 1.00 7.90 8 LYS B C 1
ATOM 921 O O . LYS B 2 8 ? 20.388 25.600 20.333 1.00 8.54 8 LYS B O 1
ATOM 932 N N . TYR B 2 9 ? 22.005 27.122 20.712 1.00 7.82 9 TYR B N 1
ATOM 933 C CA . TYR B 2 9 ? 23.084 26.141 20.797 1.00 6.81 9 TYR B CA 1
ATOM 934 C C . TYR B 2 9 ? 23.090 25.438 22.159 1.00 6.98 9 TYR B C 1
ATOM 935 O O . TYR B 2 9 ? 23.095 26.089 23.209 1.00 9.56 9 TYR B O 1
ATOM 944 N N . LEU B 2 10 ? 23.125 24.102 22.137 1.00 7.06 10 LEU B N 1
ATOM 945 C CA . LEU B 2 10 ? 23.113 23.320 23.384 1.00 8.01 10 LEU B CA 1
ATOM 946 C C . LEU B 2 10 ? 24.438 22.608 23.666 1.00 8.84 10 LEU B C 1
ATOM 947 O O . LEU B 2 10 ? 24.522 21.764 24.568 1.00 12.94 10 LEU B O 1
ATOM 952 N N . GLY B 2 11 ? 25.482 22.935 22.921 1.00 7.75 11 GLY B N 1
ATOM 953 C CA . GLY B 2 11 ? 26.758 22.258 23.104 1.00 8.20 11 GLY B CA 1
ATOM 954 C C . GLY B 2 11 ? 26.875 20.914 22.384 1.00 6.58 11 GLY B C 1
ATOM 955 O O . GLY B 2 11 ? 25.996 20.481 21.625 1.00 7.65 11 GLY B O 1
ATOM 956 N N . LYS B 2 12 ? 27.988 20.246 22.628 1.00 6.67 12 LYS B N 1
ATOM 957 C CA . LYS B 2 12 ? 28.210 18.924 22.038 1.00 6.47 12 LYS B CA 1
ATOM 958 C C . LYS B 2 12 ? 27.529 17.842 22.890 1.0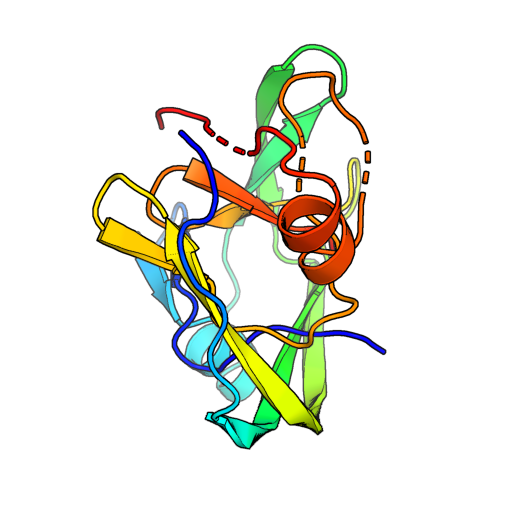0 7.14 12 LYS B C 1
ATOM 959 O O . LYS B 2 12 ? 27.671 17.813 24.112 1.00 9.76 12 LYS B O 1
ATOM 965 N N . GLN B 2 13 ? 26.774 16.968 22.231 1.00 6.29 13 GLN B N 1
ATOM 966 C CA . GLN B 2 13 ? 26.055 15.895 22.905 1.00 5.34 13 GLN B CA 1
ATOM 967 C C . GLN B 2 13 ? 26.186 14.620 22.127 1.00 4.73 13 GLN B C 1
ATOM 968 O O . GLN B 2 13 ? 26.394 14.638 20.906 1.00 5.33 13 GLN B O 1
ATOM 974 N N . ASN B 2 14 ? 26.029 13.498 22.821 1.00 5.36 14 ASN B N 1
ATOM 975 C CA . ASN B 2 14 ? 25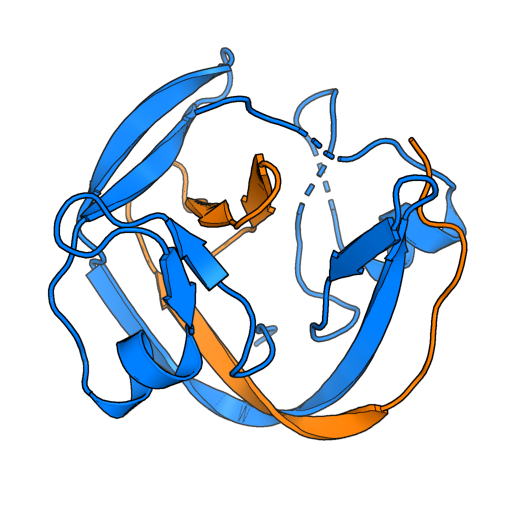.952 12.213 22.151 1.00 4.41 14 ASN B CA 1
ATOM 976 C C . ASN B 2 14 ? 24.651 12.147 21.358 1.00 6.51 14 ASN B C 1
ATOM 977 O O . ASN B 2 14 ? 23.561 12.376 21.905 1.00 9.45 14 ASN B O 1
ATOM 982 N N . VAL B 2 15 ? 24.762 11.885 20.058 1.00 4.66 15 VAL B N 1
ATOM 983 C CA . VAL B 2 15 ? 23.600 11.917 19.170 1.00 5.28 15 VAL B CA 1
ATOM 984 C C . VAL B 2 15 ? 23.423 10.617 18.388 1.00 4.15 15 VAL B C 1
ATOM 985 O O . VAL B 2 15 ? 24.310 9.736 18.409 1.00 5.17 15 VAL B O 1
ATOM 989 N N . TYR B 2 16 ? 22.275 10.501 17.703 1.00 4.37 16 TYR B N 1
ATOM 990 C CA . TYR B 2 16 ? 21.792 9.203 17.205 1.00 4.55 16 TYR B CA 1
ATOM 991 C C . TYR B 2 16 ? 21.142 9.297 15.848 1.00 4.48 16 TYR B C 1
ATOM 992 O O . TYR B 2 16 ? 20.604 10.335 15.480 1.00 5.20 16 TYR B O 1
ATOM 1001 N N . ASP B 2 17 ? 21.172 8.192 15.118 1.00 3.95 17 ASP B N 1
ATOM 1002 C CA . ASP B 2 17 ? 20.357 8.035 13.907 1.00 4.62 17 ASP B CA 1
ATOM 1003 C C . ASP B 2 17 ? 19.729 6.657 13.903 1.00 4.80 17 ASP B C 1
ATOM 1004 O O . ASP B 2 17 ? 20.292 5.711 14.469 1.00 5.26 17 ASP B O 1
ATOM 1009 N N . ILE B 2 18 ? 18.572 6.541 13.247 1.00 5.64 18 ILE B N 1
ATOM 1010 C CA . ILE B 2 18 ? 18.055 5.235 12.832 1.00 5.49 18 ILE B CA 1
ATOM 1011 C C . ILE B 2 18 ? 17.976 5.224 11.315 1.00 8.60 18 ILE B C 1
ATOM 1012 O O . ILE B 2 18 ? 18.045 6.284 10.674 1.00 8.44 18 ILE B O 1
ATOM 1017 N N . GLY B 2 19 ? 17.855 4.033 10.739 1.00 7.82 19 GLY B N 1
ATOM 1018 C CA . GLY B 2 19 ? 17.686 3.916 9.300 1.00 6.53 19 GLY B CA 1
ATOM 1019 C C . GLY B 2 19 ? 16.481 3.075 8.967 1.00 8.50 19 GLY B C 1
ATOM 1020 O O . GLY B 2 19 ? 16.214 2.094 9.651 1.00 7.92 19 GLY B O 1
ATOM 1021 N N . VAL B 2 20 ? 15.736 3.497 7.941 1.00 6.76 20 VAL B N 1
ATOM 1022 C CA . VAL B 2 20 ? 14.649 2.701 7.384 1.00 9.11 20 VAL B CA 1
ATOM 1023 C C . VAL B 2 20 ? 14.842 2.609 5.887 1.00 10.03 20 VAL B C 1
ATOM 1024 O O . VAL B 2 20 ? 15.572 3.403 5.306 1.00 11.09 20 VAL B O 1
ATOM 1028 N N . GLU B 2 21 ? 14.160 1.658 5.262 1.00 9.38 21 GLU B N 1
ATOM 1029 C CA . GLU B 2 21 ? 14.279 1.471 3.824 1.00 8.79 21 GLU B CA 1
ATOM 1030 C C . GLU B 2 21 ? 13.255 2.375 3.129 1.00 10.60 21 GLU B C 1
ATOM 1031 O O . GLU B 2 21 ? 12.816 3.398 3.700 1.00 11.70 21 GLU B O 1
ATOM 1037 N N . ARG B 2 22 ? 12.928 2.054 1.887 1.00 17.65 22 ARG B N 1
ATOM 1038 C CA . ARG B 2 22 ? 11.952 2.827 1.127 1.00 16.49 22 ARG B CA 1
ATOM 1039 C C . ARG B 2 22 ? 12.273 4.329 1.116 1.00 15.24 22 ARG B C 1
ATOM 1040 O O . ARG B 2 22 ? 13.307 4.730 0.589 1.00 15.93 22 ARG B O 1
ATOM 1049 N N . ASP B 2 23 ? 11.404 5.168 1.682 1.00 11.97 23 ASP B N 1
ATOM 1050 C CA . ASP B 2 23 ? 11.632 6.627 1.599 1.00 9.65 23 ASP B CA 1
ATOM 1051 C C . ASP B 2 23 ? 12.670 7.247 2.547 1.00 10.53 23 ASP B C 1
ATOM 1052 O O . ASP B 2 23 ? 12.963 8.440 2.451 1.00 11.09 23 ASP B O 1
ATOM 1057 N N . HIS B 2 24 ? 13.227 6.442 3.440 1.00 9.49 24 HIS B N 1
ATOM 1058 C CA . HIS B 2 24 ? 14.331 6.904 4.288 1.00 9.32 24 HIS B CA 1
ATOM 1059 C C . HIS B 2 24 ? 13.954 8.111 5.143 1.00 6.39 24 HIS B C 1
ATOM 1060 O O . HIS B 2 24 ? 14.714 9.071 5.285 1.00 8.63 24 HIS B O 1
ATOM 1067 N N . ASN B 2 25 ? 12.772 8.050 5.739 1.00 5.98 25 ASN B N 1
ATOM 1068 C CA . ASN B 2 25 ? 12.289 9.114 6.614 1.00 6.31 25 ASN B CA 1
ATOM 1069 C C . ASN B 2 25 ? 11.369 8.512 7.657 1.00 6.05 25 ASN B C 1
ATOM 1070 O O . ASN B 2 25 ? 10.950 7.360 7.522 1.00 5.93 25 ASN B O 1
ATOM 1075 N N . PHE B 2 26 ? 11.070 9.271 8.708 1.00 7.06 26 PHE B N 1
ATOM 1076 C CA . PHE B 2 26 ? 10.181 8.786 9.753 1.00 4.71 26 PHE B CA 1
ATOM 1077 C C . PHE B 2 26 ? 9.587 9.957 10.519 1.00 6.29 26 PHE B C 1
ATOM 1078 O O . PHE B 2 26 ? 10.159 11.063 10.569 1.00 5.69 26 PHE B O 1
ATOM 1086 N N . ALA B 2 27 ? 8.440 9.699 11.127 1.00 5.15 27 ALA B N 1
ATOM 1087 C CA . ALA B 2 27 ? 7.687 10.717 11.848 1.00 4.42 27 ALA B CA 1
ATOM 1088 C C . ALA B 2 27 ? 8.096 10.854 13.297 1.00 7.26 27 ALA B C 1
ATOM 1089 O O . ALA B 2 27 ? 8.312 9.862 14.007 1.00 6.68 27 ALA B O 1
ATOM 1091 N N . LEU B 2 28 ? 8.154 12.111 13.729 1.00 5.69 28 LEU B N 1
ATOM 1092 C CA . LEU B 2 28 ? 8.409 12.429 15.138 1.00 6.03 28 LEU B CA 1
ATOM 1093 C C . LEU B 2 28 ? 7.160 12.884 15.861 1.00 5.91 28 LEU B C 1
ATOM 1094 O O . LEU B 2 28 ? 6.113 13.141 15.248 1.00 6.29 28 LEU B O 1
ATOM 1099 N N . LYS B 2 29 ? 7.276 13.014 17.181 1.00 5.33 29 LYS B N 1
ATOM 1100 C CA . LYS B 2 29 ? 6.288 13.760 17.961 1.00 5.76 29 LYS B CA 1
ATOM 1101 C C . LYS B 2 29 ? 6.044 15.101 17.267 1.00 5.91 29 LYS B C 1
ATOM 1102 O O . LYS B 2 29 ? 6.975 15.729 16.707 1.00 7.66 29 LYS B O 1
ATOM 1108 N N . ASN B 2 30 ? 4.780 15.501 17.276 1.00 7.47 30 ASN B N 1
ATOM 1109 C CA . ASN B 2 30 ? 4.333 16.754 16.661 1.00 8.80 30 ASN B CA 1
ATOM 1110 C C . ASN B 2 30 ? 4.317 16.734 15.139 1.00 7.62 30 ASN B C 1
ATOM 1111 O O . ASN B 2 30 ? 3.996 17.741 14.505 1.00 9.61 30 ASN B O 1
ATOM 1116 N N . GLY B 2 31 ? 4.614 15.577 14.549 1.00 7.46 31 GLY B N 1
ATOM 1117 C CA . GLY B 2 31 ? 4.359 15.381 13.132 1.00 9.11 31 GLY B CA 1
ATOM 1118 C C . GLY B 2 31 ? 5.459 15.756 12.163 1.00 8.56 31 GLY B C 1
ATOM 1119 O O . GLY B 2 31 ? 5.235 15.728 10.962 1.00 8.36 31 GLY B O 1
ATOM 1120 N N . PHE B 2 32 ? 6.643 16.087 12.662 1.00 5.36 32 PHE B N 1
ATOM 1121 C CA . PHE B 2 32 ? 7.770 16.356 11.775 1.00 5.38 32 PHE B CA 1
ATOM 1122 C C . PHE B 2 32 ? 8.190 15.079 11.092 1.00 6.84 32 PHE B C 1
ATOM 1123 O O . PHE B 2 32 ? 8.005 13.967 11.637 1.00 6.66 32 PHE B O 1
ATOM 1131 N N . ILE B 2 33 ? 8.769 15.236 9.908 1.00 6.18 33 ILE B N 1
ATOM 1132 C CA . ILE B 2 33 ? 9.333 14.121 9.164 1.00 5.25 33 ILE B CA 1
ATOM 1133 C C . ILE B 2 33 ? 10.841 14.327 9.047 1.00 7.30 33 ILE B C 1
ATOM 1134 O O . ILE B 2 33 ? 11.315 15.279 8.413 1.00 6.88 33 ILE B O 1
ATOM 1139 N N . ALA B 2 34 ? 11.591 13.457 9.723 1.00 5.41 34 ALA B N 1
ATOM 1140 C CA . ALA B 2 34 ? 13.053 13.507 9.740 1.00 5.48 34 ALA B CA 1
ATOM 1141 C C . ALA B 2 34 ? 13.632 12.537 8.727 1.00 5.71 34 ALA B C 1
ATOM 1142 O O . ALA B 2 34 ? 13.085 11.452 8.513 1.00 6.24 34 ALA B O 1
ATOM 1144 N N . SER B 2 35 ? 14.743 12.921 8.099 1.00 6.38 35 SER B N 1
ATOM 1145 C CA . SER B 2 35 ? 15.524 11.982 7.288 1.00 6.42 35 SER B CA 1
ATOM 1146 C C . SER B 2 35 ? 16.217 10.931 8.158 1.00 7.61 35 SER B C 1
ATOM 1147 O O . SER B 2 35 ? 16.535 11.200 9.333 1.00 8.57 35 SER B O 1
ATOM 1150 N N A ASN B 2 36 ? 16.445 9.743 7.573 0.56 6.77 36 ASN B N 1
ATOM 1151 N N B ASN B 2 36 ? 16.474 9.753 7.619 0.44 7.35 36 ASN B N 1
ATOM 1152 C CA A ASN B 2 36 ? 17.477 8.810 8.055 0.56 6.11 36 ASN B CA 1
ATOM 1153 C CA B ASN B 2 36 ? 17.211 8.790 8.417 0.44 7.26 36 ASN B CA 1
ATOM 1154 C C A ASN B 2 36 ? 18.688 9.640 8.382 0.56 5.74 36 ASN B C 1
ATOM 1155 C C B ASN B 2 36 ? 18.715 9.029 8.312 0.44 8.93 36 ASN B C 1
ATOM 1156 O O A ASN B 2 36 ? 19.104 10.444 7.555 0.56 4.71 36 ASN B O 1
ATOM 1157 O O B ASN B 2 36 ? 19.415 9.162 9.307 0.44 4.42 36 ASN B O 1
#

Organism: Nostoc punctiforme (strain ATCC 29133 / PCC 73102) (NCBI:txid63737)

Solvent-accessible surface area: 6956 Å² total